Protein AF-A0AAN5BWZ2-F1 (afdb_monomer_lite)

Secondary structure (DSSP, 8-state):
-HHHHHHHHHTS---SSS---THHHHHHHHHS-THHHHHHHHHHH--SS-HHHHHHHHHHHHHHHHHHHTT-GGGGTTS----SS-----HIIIIIIHHHHHHHHTT---EEPEEEEEGGGEEEEE--TTEE---S-B-

Radius of gyration: 18.74 Å; chains: 1; bounding box: 39×54×38 Å

pLDDT: mean 76.07, std 15.57, range [36.88, 94.44]

Structure (mmCIF, N/CA/C/O backbone):
data_AF-A0AAN5BWZ2-F1
#
_entry.id   AF-A0AAN5BWZ2-F1
#
loop_
_atom_site.group_PDB
_atom_site.id
_atom_site.type_symbol
_atom_site.label_atom_id
_atom_site.label_alt_id
_atom_site.label_comp_id
_atom_site.label_asym_id
_atom_site.label_entity_id
_atom_site.label_seq_id
_atom_site.pdbx_PDB_ins_code
_atom_site.Cartn_x
_atom_site.Cartn_y
_atom_site.Cartn_z
_atom_site.occupancy
_atom_site.B_iso_or_equiv
_atom_site.auth_seq_id
_atom_site.auth_comp_id
_atom_site.auth_asym_id
_atom_site.auth_atom_id
_atom_site.pdbx_PDB_model_num
ATOM 1 N N . MET A 1 1 ? -1.204 -7.493 4.845 1.00 77.38 1 MET A N 1
ATOM 2 C CA . MET A 1 1 ? -0.391 -6.269 5.024 1.00 77.38 1 MET A CA 1
ATOM 3 C C . MET A 1 1 ? 1.037 -6.562 5.451 1.00 77.38 1 MET A C 1
ATOM 5 O O . MET A 1 1 ? 1.928 -5.987 4.852 1.00 77.38 1 MET A O 1
ATOM 9 N N . GLN A 1 2 ? 1.287 -7.472 6.400 1.00 81.88 2 GLN A N 1
ATOM 10 C CA . GLN A 1 2 ? 2.658 -7.775 6.838 1.00 81.88 2 GLN A CA 1
ATOM 11 C C . GLN A 1 2 ? 3.579 -8.232 5.701 1.00 81.88 2 GLN A C 1
ATOM 13 O O . GLN A 1 2 ? 4.654 -7.676 5.550 1.00 81.88 2 GLN A O 1
ATOM 18 N N . LEU A 1 3 ? 3.100 -9.124 4.826 1.00 83.69 3 LEU A N 1
ATOM 19 C CA . LEU A 1 3 ? 3.838 -9.530 3.626 1.00 83.69 3 LEU A CA 1
ATOM 20 C C . LEU A 1 3 ? 4.240 -8.335 2.741 1.00 83.69 3 LEU A C 1
ATOM 22 O O . LEU A 1 3 ? 5.386 -8.241 2.325 1.00 83.69 3 LEU A O 1
ATOM 26 N N . LEU A 1 4 ? 3.307 -7.413 2.480 1.00 87.25 4 LEU A N 1
ATOM 27 C CA . LEU A 1 4 ? 3.565 -6.212 1.680 1.00 87.25 4 LEU A CA 1
ATOM 28 C C . LEU A 1 4 ? 4.645 -5.334 2.326 1.00 87.25 4 LEU A C 1
ATOM 30 O O . LEU A 1 4 ? 5.581 -4.937 1.647 1.00 87.25 4 LEU A O 1
ATOM 34 N N . VAL A 1 5 ? 4.527 -5.063 3.628 1.00 88.25 5 VAL A N 1
ATOM 35 C CA . VAL A 1 5 ? 5.517 -4.270 4.374 1.00 88.25 5 VAL A CA 1
ATOM 36 C C . VAL A 1 5 ? 6.884 -4.947 4.347 1.00 88.25 5 VAL A C 1
ATOM 38 O O . VAL A 1 5 ? 7.870 -4.281 4.063 1.00 88.25 5 VAL A O 1
ATOM 41 N N . SER A 1 6 ? 6.949 -6.266 4.536 1.00 85.88 6 SER A N 1
ATOM 42 C CA . SER A 1 6 ? 8.206 -7.014 4.440 1.00 85.88 6 SER A CA 1
ATOM 43 C C . SER A 1 6 ? 8.839 -6.926 3.050 1.00 85.88 6 SER A C 1
ATOM 45 O O . SER A 1 6 ? 10.055 -6.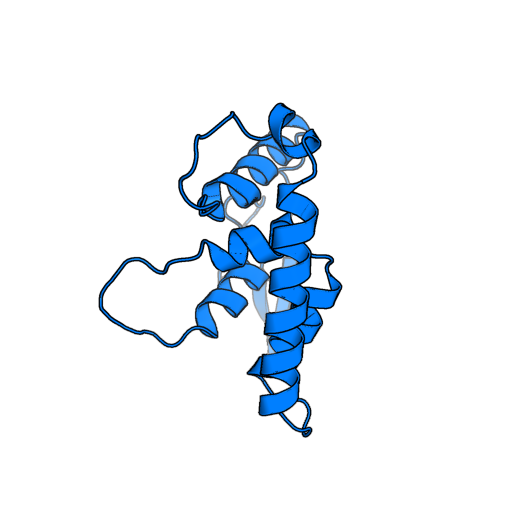795 2.951 1.00 85.88 6 SER A O 1
ATOM 47 N N . TYR A 1 7 ? 8.043 -6.938 1.976 1.00 87.62 7 TYR A N 1
ATOM 48 C CA . TYR A 1 7 ? 8.563 -6.702 0.626 1.00 87.62 7 TYR A CA 1
ATOM 49 C C . TYR A 1 7 ? 9.098 -5.278 0.445 1.00 87.62 7 TYR A C 1
ATOM 51 O O . TYR A 1 7 ? 10.163 -5.121 -0.141 1.00 87.62 7 TYR A O 1
ATOM 59 N N . LEU A 1 8 ? 8.397 -4.264 0.963 1.00 88.50 8 LEU A N 1
ATOM 60 C CA . LEU A 1 8 ? 8.841 -2.864 0.921 1.00 88.50 8 LEU A CA 1
ATOM 61 C C . LEU A 1 8 ? 10.114 -2.625 1.749 1.00 88.50 8 LEU A C 1
ATOM 63 O O . LEU A 1 8 ? 10.942 -1.803 1.381 1.00 88.50 8 LEU A O 1
ATOM 67 N N . GLN A 1 9 ? 10.290 -3.341 2.859 1.00 85.81 9 GLN A N 1
ATOM 68 C CA . GLN A 1 9 ? 11.525 -3.305 3.647 1.00 85.81 9 GLN A CA 1
ATOM 69 C C . GLN A 1 9 ? 12.680 -3.967 2.891 1.00 85.81 9 GLN A C 1
ATOM 71 O O . GLN A 1 9 ? 13.797 -3.465 2.899 1.00 85.81 9 GLN A O 1
ATOM 76 N N . TYR A 1 10 ? 12.413 -5.083 2.207 1.00 84.25 10 TYR A N 1
ATOM 77 C CA . TYR A 1 10 ? 13.435 -5.833 1.474 1.00 84.25 10 TYR A CA 1
ATOM 78 C C . TYR A 1 10 ? 13.993 -5.078 0.260 1.00 84.25 10 TYR A C 1
ATOM 80 O O . TYR A 1 10 ? 15.106 -5.350 -0.185 1.00 84.25 10 TYR A O 1
ATOM 88 N N . THR A 1 11 ? 13.228 -4.138 -0.291 1.00 81.50 11 THR A N 1
ATOM 89 C CA . THR A 1 11 ? 13.665 -3.287 -1.401 1.00 81.50 11 THR A CA 1
ATOM 90 C C . THR A 1 11 ? 14.564 -2.130 -0.965 1.00 81.50 11 THR A C 1
ATOM 92 O O . THR A 1 11 ? 15.200 -1.513 -1.817 1.00 81.50 11 THR A O 1
ATOM 95 N N . VAL A 1 12 ? 14.657 -1.834 0.335 1.00 72.06 12 VAL A N 1
ATOM 96 C CA . VAL A 1 12 ? 15.598 -0.838 0.859 1.00 72.06 12 VAL A CA 1
ATOM 97 C C . VAL A 1 12 ? 16.968 -1.506 1.022 1.00 72.06 12 VAL A C 1
ATOM 99 O O . VAL A 1 12 ? 17.062 -2.540 1.689 1.00 72.06 12 VAL A O 1
ATOM 102 N N . PRO A 1 13 ? 18.044 -0.960 0.425 1.00 67.38 13 PRO A N 1
ATOM 103 C CA . PRO A 1 13 ? 19.391 -1.452 0.675 1.00 67.38 13 PRO A CA 1
ATOM 104 C C . PRO A 1 13 ? 19.679 -1.461 2.183 1.00 67.38 13 PRO A C 1
ATOM 106 O O . PRO A 1 13 ? 19.272 -0.526 2.874 1.00 67.38 13 PRO A O 1
ATOM 109 N N . PRO A 1 14 ? 20.375 -2.479 2.716 1.00 61.16 14 PRO A N 1
ATOM 110 C CA . PRO A 1 14 ? 20.779 -2.500 4.114 1.00 61.16 14 PRO A CA 1
ATOM 111 C C . PRO A 1 14 ? 21.909 -1.483 4.331 1.00 61.16 14 PRO A C 1
ATOM 113 O O . PRO A 1 14 ? 23.075 -1.859 4.439 1.00 61.16 14 PRO A O 1
ATOM 116 N N . ASP A 1 15 ? 21.585 -0.193 4.339 1.00 58.16 15 ASP A N 1
ATOM 117 C CA . ASP A 1 15 ? 22.547 0.858 4.646 1.00 58.16 15 ASP A CA 1
ATOM 118 C C . ASP A 1 15 ? 22.587 1.104 6.159 1.00 58.16 15 ASP A C 1
ATOM 120 O O . ASP A 1 15 ? 21.580 1.405 6.794 1.00 58.16 15 ASP A O 1
ATOM 124 N N . GLU A 1 16 ? 23.805 0.963 6.689 1.00 54.41 16 GLU A N 1
ATOM 125 C CA . GLU A 1 16 ? 24.249 1.095 8.081 1.00 54.41 16 GLU A CA 1
ATOM 126 C C . GLU A 1 16 ? 23.568 0.195 9.143 1.00 54.41 16 GLU A C 1
ATOM 128 O O . GLU A 1 16 ? 22.381 -0.116 9.086 1.00 54.41 16 GLU A O 1
ATOM 133 N N . PRO A 1 17 ? 24.325 -0.265 10.164 1.00 49.25 17 PRO A N 1
ATOM 134 C CA . PRO A 1 17 ? 23.785 -1.039 11.279 1.00 49.25 17 PRO A CA 1
ATOM 135 C C . PRO A 1 17 ? 22.913 -0.147 12.180 1.00 49.25 17 PRO A C 1
ATOM 137 O O . PRO A 1 17 ? 23.354 0.339 13.220 1.00 49.25 17 PRO A O 1
ATOM 140 N N . GLY A 1 18 ? 21.665 0.067 11.769 1.00 59.62 18 GLY A N 1
ATOM 141 C CA . GLY A 1 18 ? 20.644 0.822 12.487 1.00 59.62 18 GLY A CA 1
ATOM 142 C C . GLY A 1 18 ? 19.267 0.164 12.387 1.00 59.62 18 GLY A C 1
ATOM 143 O O . GLY A 1 18 ? 19.054 -0.782 11.630 1.00 59.62 18 GLY A O 1
ATOM 144 N N . THR A 1 19 ? 18.317 0.640 13.189 1.00 60.97 19 THR A N 1
ATOM 145 C CA . THR A 1 19 ? 16.904 0.270 13.041 1.00 60.97 19 THR A CA 1
ATOM 146 C C . THR A 1 19 ? 16.394 0.775 11.692 1.00 60.97 19 THR A C 1
ATOM 148 O O . THR A 1 19 ? 16.520 1.969 11.428 1.00 60.97 19 THR A O 1
ATOM 151 N N . SER A 1 20 ? 15.824 -0.114 10.870 1.00 64.25 20 SER A N 1
ATOM 152 C CA . SER A 1 20 ? 15.185 0.241 9.593 1.00 64.25 20 SER A CA 1
ATOM 153 C C . SER A 1 20 ? 14.180 1.371 9.809 1.00 64.25 20 SER A C 1
ATOM 155 O O . SER A 1 20 ? 13.245 1.229 10.600 1.00 64.25 20 SER A O 1
ATOM 157 N N . ASP A 1 21 ? 14.400 2.509 9.151 1.00 73.00 21 ASP A N 1
ATOM 158 C CA . ASP A 1 21 ? 13.460 3.623 9.178 1.00 73.00 21 ASP A CA 1
ATOM 159 C C . ASP A 1 21 ? 12.269 3.300 8.264 1.00 73.00 21 ASP A C 1
ATOM 161 O O . ASP A 1 21 ? 12.260 3.598 7.070 1.00 73.00 21 ASP A O 1
ATOM 165 N N . ASP A 1 22 ? 11.252 2.655 8.834 1.00 77.81 22 ASP A N 1
ATOM 166 C CA . ASP A 1 22 ? 10.036 2.245 8.118 1.00 77.81 22 ASP A CA 1
ATOM 167 C C . ASP A 1 22 ? 8.991 3.370 8.026 1.00 77.81 22 ASP A C 1
ATOM 169 O O . ASP A 1 22 ? 7.832 3.159 7.650 1.00 77.81 22 ASP A O 1
ATOM 173 N N . SER A 1 23 ? 9.372 4.589 8.392 1.00 78.81 23 SER A N 1
ATOM 174 C CA . SER A 1 23 ? 8.471 5.731 8.448 1.00 78.81 23 SER A CA 1
ATOM 175 C C . SER A 1 23 ? 7.889 6.129 7.091 1.00 78.81 23 SER A C 1
ATOM 177 O O . SER A 1 23 ? 6.720 6.522 6.988 1.00 78.81 23 SER A O 1
ATOM 179 N N . TRP A 1 24 ? 8.675 5.970 6.027 1.00 83.00 24 TRP A N 1
ATOM 180 C CA . TRP A 1 24 ? 8.226 6.199 4.660 1.00 83.00 24 TRP A CA 1
ATOM 181 C C . TRP A 1 24 ? 7.180 5.161 4.237 1.00 83.00 24 TRP A C 1
ATOM 183 O O . TRP A 1 24 ? 6.245 5.516 3.524 1.00 83.00 24 TRP A O 1
ATOM 193 N N . ILE A 1 25 ? 7.276 3.913 4.721 1.00 87.50 25 ILE A N 1
ATOM 194 C CA . ILE A 1 25 ? 6.274 2.860 4.484 1.00 87.50 25 ILE A CA 1
ATOM 195 C C . ILE A 1 25 ? 4.969 3.242 5.176 1.00 87.50 25 ILE A C 1
ATOM 197 O O . ILE A 1 25 ? 3.898 3.151 4.580 1.00 87.50 25 ILE A O 1
ATOM 201 N N . SER A 1 26 ? 5.057 3.714 6.422 1.00 84.44 26 SER A N 1
ATOM 202 C CA . SER A 1 26 ? 3.898 4.209 7.168 1.00 84.44 26 SER A CA 1
ATOM 203 C C . SER A 1 26 ? 3.203 5.351 6.422 1.00 84.44 26 SER A C 1
ATOM 205 O O . SER A 1 26 ? 1.990 5.306 6.205 1.00 84.44 26 SER A O 1
ATOM 207 N N . SER A 1 27 ? 3.972 6.324 5.927 1.00 84.62 27 SER A N 1
ATOM 208 C CA . SER A 1 27 ? 3.454 7.430 5.113 1.00 84.62 27 SER A CA 1
ATOM 209 C C . SER A 1 27 ? 2.813 6.924 3.818 1.00 84.62 27 SER A C 1
ATOM 211 O O . SER A 1 27 ? 1.665 7.245 3.529 1.00 84.62 27 SER A O 1
ATOM 213 N N . LEU A 1 28 ? 3.504 6.057 3.080 1.00 87.88 28 LEU A N 1
ATOM 214 C CA . LEU A 1 28 ? 3.020 5.461 1.837 1.00 87.88 28 LEU A CA 1
ATOM 215 C C . LEU A 1 28 ? 1.684 4.734 2.007 1.00 87.88 28 LEU A C 1
ATOM 217 O O . LEU A 1 28 ? 0.810 4.843 1.155 1.00 87.88 28 LEU A O 1
ATOM 221 N N . LEU A 1 29 ? 1.502 4.001 3.100 1.00 87.38 29 LEU A N 1
ATOM 222 C CA . LEU A 1 29 ? 0.247 3.296 3.338 1.00 87.38 29 LEU A CA 1
ATOM 223 C C . LEU A 1 29 ? -0.870 4.236 3.807 1.00 87.38 29 LEU A C 1
ATOM 225 O O . LEU A 1 29 ? -2.033 3.977 3.512 1.00 87.38 29 LEU A O 1
ATOM 229 N N . THR A 1 30 ? -0.529 5.309 4.525 1.00 84.44 30 THR A N 1
ATOM 230 C CA . THR A 1 30 ? -1.505 6.175 5.205 1.00 84.44 30 THR A CA 1
ATOM 231 C C . THR A 1 30 ? -1.993 7.331 4.337 1.00 84.44 30 THR A C 1
ATOM 233 O O . THR A 1 30 ? -3.188 7.610 4.327 1.00 84.44 30 THR A O 1
ATOM 236 N N . VAL A 1 31 ? -1.094 8.010 3.617 1.00 84.00 31 VAL A N 1
ATOM 237 C CA . VAL A 1 31 ? -1.428 9.245 2.882 1.00 84.00 31 VAL A CA 1
ATOM 238 C C . VAL A 1 31 ? -1.565 9.053 1.377 1.00 84.00 31 VAL A C 1
ATOM 240 O O . VAL A 1 31 ? -2.180 9.882 0.707 1.00 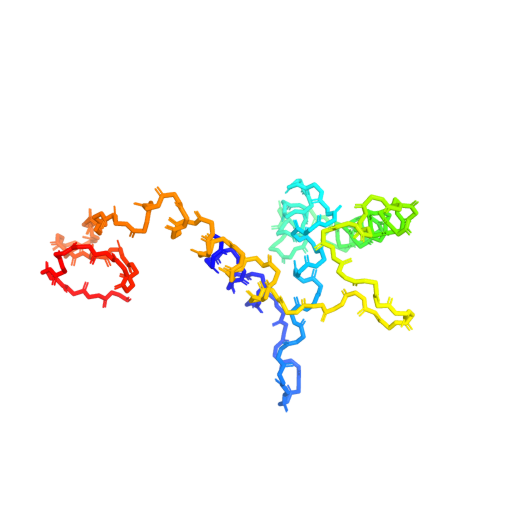84.00 31 VAL A O 1
ATOM 243 N N . SER A 1 32 ? -1.008 7.972 0.830 1.00 87.81 32 SER A N 1
ATOM 244 C CA . SER A 1 32 ? -1.023 7.737 -0.609 1.00 87.81 32 SER A CA 1
ATOM 245 C C . SER A 1 32 ? -2.134 6.778 -1.034 1.00 87.81 32 SER A C 1
ATOM 247 O O . SER A 1 32 ? -2.463 5.823 -0.328 1.00 87.81 32 SER A O 1
ATOM 249 N N . PRO A 1 33 ? -2.692 6.964 -2.241 1.00 89.62 33 PRO A N 1
ATOM 250 C CA . PRO A 1 33 ? -3.584 5.979 -2.835 1.00 89.62 33 PRO A CA 1
ATOM 251 C C . PRO A 1 33 ? -2.836 4.671 -3.141 1.00 89.62 33 PRO A C 1
ATOM 253 O O . PRO A 1 33 ? -1.651 4.683 -3.471 1.00 89.62 33 PRO A O 1
ATOM 256 N N . PHE A 1 34 ? -3.551 3.538 -3.153 1.00 87.69 34 PHE A N 1
ATOM 257 C CA . PHE A 1 34 ? -2.977 2.209 -3.438 1.00 87.69 34 PHE A CA 1
ATOM 258 C C . PHE A 1 34 ? -2.179 2.128 -4.753 1.00 87.69 34 PHE A C 1
ATOM 260 O O . PHE A 1 34 ? -1.256 1.322 -4.853 1.00 87.69 34 PHE A O 1
ATOM 267 N N . ILE A 1 35 ? -2.486 2.970 -5.750 1.00 92.06 35 ILE A N 1
ATOM 268 C CA . ILE A 1 35 ? -1.720 3.045 -7.006 1.00 92.06 35 ILE A CA 1
ATOM 269 C C . ILE A 1 35 ? -0.241 3.391 -6.768 1.00 92.06 35 ILE A C 1
ATOM 271 O O . ILE A 1 35 ? 0.622 2.919 -7.504 1.00 92.06 35 ILE A O 1
ATOM 275 N N . ARG A 1 36 ? 0.074 4.121 -5.691 1.00 94.44 36 ARG A N 1
ATOM 276 C CA . ARG A 1 36 ? 1.445 4.487 -5.326 1.00 94.44 36 ARG A CA 1
ATOM 277 C C . ARG A 1 36 ? 2.313 3.266 -5.010 1.00 94.44 36 ARG A C 1
ATOM 279 O O . ARG A 1 36 ? 3.501 3.283 -5.313 1.00 94.44 36 ARG A O 1
ATOM 286 N N . LEU A 1 37 ? 1.729 2.191 -4.472 1.00 92.38 37 LEU A N 1
ATOM 287 C CA . LEU A 1 37 ? 2.440 0.925 -4.249 1.00 92.38 37 LEU A CA 1
ATOM 288 C C . LEU A 1 37 ? 2.845 0.270 -5.570 1.00 92.38 37 LEU A C 1
ATOM 290 O O . LEU A 1 37 ? 3.945 -0.261 -5.688 1.00 92.38 37 LEU A O 1
ATOM 294 N N . VAL A 1 38 ? 1.966 0.325 -6.573 1.00 91.38 38 VAL A N 1
ATOM 295 C CA . VAL A 1 38 ? 2.265 -0.200 -7.910 1.00 91.38 38 VAL A CA 1
ATOM 296 C C . VAL A 1 38 ? 3.383 0.616 -8.547 1.00 91.38 38 VAL A C 1
ATOM 298 O O . VAL A 1 38 ? 4.338 0.039 -9.051 1.00 91.38 38 VAL A O 1
ATOM 301 N N . GLU A 1 39 ? 3.309 1.946 -8.467 1.00 92.75 39 GLU A N 1
ATOM 302 C CA . GLU A 1 39 ? 4.370 2.825 -8.966 1.00 92.75 39 GLU A CA 1
ATOM 303 C C . GLU A 1 39 ? 5.719 2.557 -8.291 1.00 92.75 39 GLU A C 1
ATOM 305 O O . GLU A 1 39 ? 6.734 2.496 -8.984 1.00 92.75 39 GLU A O 1
ATOM 310 N N . TYR A 1 40 ? 5.728 2.342 -6.970 1.00 92.56 40 TYR A N 1
ATOM 311 C CA . TYR A 1 40 ? 6.934 1.975 -6.230 1.00 92.56 40 TYR A CA 1
ATOM 312 C C . TYR A 1 40 ? 7.556 0.688 -6.776 1.00 92.56 40 TYR A C 1
ATOM 314 O O . TYR A 1 40 ? 8.722 0.678 -7.164 1.00 92.56 40 TYR A O 1
ATOM 322 N N . PHE A 1 41 ? 6.777 -0.395 -6.863 1.00 90.69 41 PHE A N 1
ATOM 323 C CA . PHE A 1 41 ? 7.307 -1.672 -7.341 1.00 90.69 41 PHE A CA 1
ATOM 324 C C . PHE A 1 41 ? 7.728 -1.620 -8.810 1.00 90.69 41 PHE A C 1
ATOM 326 O O . PHE A 1 41 ? 8.744 -2.218 -9.161 1.00 90.69 41 PHE A O 1
ATOM 333 N N . SER A 1 42 ? 7.017 -0.872 -9.657 1.00 89.31 42 SER A N 1
ATOM 334 C CA . SER A 1 42 ? 7.441 -0.630 -11.040 1.00 89.31 42 SER A CA 1
ATOM 335 C C . SER A 1 42 ? 8.784 0.103 -11.099 1.00 89.31 42 SER A C 1
ATOM 337 O O . SER A 1 42 ? 9.649 -0.273 -11.887 1.00 89.31 42 SER A O 1
ATOM 339 N N . ALA A 1 43 ? 8.985 1.106 -10.240 1.00 90.19 43 ALA A N 1
ATOM 340 C CA . ALA A 1 43 ? 10.227 1.870 -10.156 1.00 90.19 43 ALA A CA 1
ATOM 341 C C . ALA A 1 43 ? 11.407 1.072 -9.565 1.00 90.19 43 ALA A C 1
ATOM 343 O O . ALA A 1 43 ? 12.566 1.366 -9.884 1.00 90.19 43 ALA A O 1
ATOM 344 N N . GLU A 1 44 ? 11.121 0.082 -8.715 1.00 86.69 44 GLU A N 1
ATOM 345 C CA . GLU A 1 44 ? 12.139 -0.717 -8.031 1.00 86.69 44 GLU A CA 1
ATOM 346 C C . GLU A 1 44 ? 12.545 -1.973 -8.808 1.00 86.69 44 GLU A C 1
ATOM 348 O O . GLU A 1 44 ? 13.730 -2.201 -9.034 1.00 86.69 44 GLU A O 1
ATOM 353 N N . ILE A 1 45 ? 11.575 -2.770 -9.262 1.00 82.62 45 ILE A N 1
ATOM 354 C CA . ILE A 1 45 ? 11.825 -4.024 -9.992 1.00 82.62 45 ILE A CA 1
ATOM 355 C C . ILE A 1 45 ? 12.167 -3.729 -11.461 1.00 82.62 45 ILE A C 1
ATOM 357 O O . ILE A 1 45 ? 12.950 -4.448 -12.084 1.00 82.62 45 ILE A O 1
ATOM 361 N N . GLY A 1 46 ? 11.612 -2.642 -12.005 1.00 68.06 46 GLY A N 1
ATOM 362 C CA . GLY A 1 46 ? 11.699 -2.286 -13.413 1.00 68.06 46 GLY A CA 1
ATOM 363 C C . GLY A 1 46 ? 10.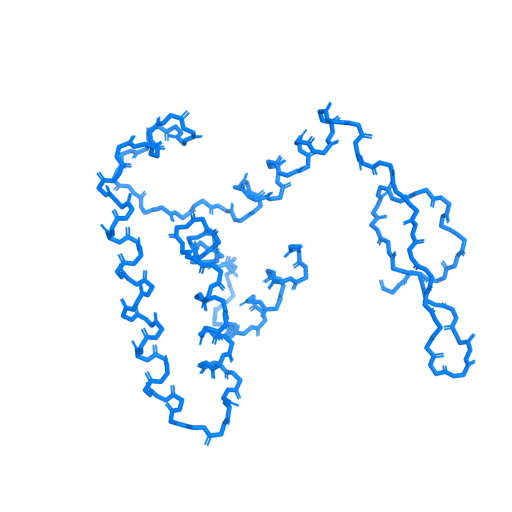811 -3.160 -14.288 1.00 68.06 46 GLY A C 1
ATOM 364 O O . GLY A 1 46 ? 10.967 -4.374 -14.362 1.00 68.06 46 GLY A O 1
ATOM 365 N N . ASP A 1 47 ? 9.915 -2.529 -15.035 1.00 71.31 47 ASP A N 1
ATOM 366 C CA . ASP A 1 47 ? 9.030 -3.196 -16.000 1.00 71.31 47 ASP A CA 1
ATOM 367 C C . ASP A 1 47 ? 9.636 -3.305 -17.417 1.00 71.31 47 ASP A C 1
ATOM 369 O O . ASP A 1 47 ? 8.927 -3.550 -18.391 1.00 71.31 47 ASP A O 1
ATOM 373 N N . GLY A 1 48 ? 10.952 -3.103 -17.551 1.00 64.69 48 GLY A N 1
ATOM 374 C CA . GLY A 1 48 ? 11.644 -3.003 -18.842 1.00 64.69 48 GLY A CA 1
ATOM 375 C C . GLY A 1 48 ? 11.670 -1.590 -19.446 1.00 64.69 48 GLY A C 1
ATOM 376 O O . GLY A 1 48 ? 12.219 -1.413 -20.534 1.00 64.69 48 GLY A O 1
ATOM 377 N N . GLY A 1 49 ? 11.114 -0.585 -18.756 1.00 69.62 49 GLY A N 1
ATOM 378 C CA . GLY A 1 49 ? 11.168 0.832 -19.122 1.00 69.62 49 GLY A CA 1
ATOM 379 C C . GLY A 1 49 ? 12.323 1.633 -18.496 1.00 69.62 49 GLY A C 1
ATOM 380 O O . GLY A 1 49 ? 13.325 1.104 -18.013 1.00 69.62 49 GLY A O 1
ATOM 381 N N . ASN A 1 50 ? 12.191 2.966 -18.509 1.00 85.19 50 ASN A N 1
ATOM 382 C CA . ASN A 1 50 ? 13.170 3.887 -17.925 1.00 85.19 50 ASN A CA 1
ATOM 383 C C . ASN A 1 50 ? 12.970 4.006 -16.402 1.00 85.19 50 ASN A C 1
ATOM 385 O O . ASN A 1 50 ? 12.325 4.946 -15.933 1.00 85.19 50 ASN A O 1
ATOM 389 N N . GLN A 1 51 ? 13.567 3.083 -15.640 1.00 87.69 51 GLN A N 1
ATOM 390 C CA . GLN A 1 51 ? 13.495 3.044 -14.168 1.00 87.69 51 GLN A CA 1
ATOM 391 C C . GLN A 1 51 ? 13.834 4.386 -13.507 1.00 87.69 51 GLN A C 1
ATOM 393 O O . GLN A 1 51 ? 13.218 4.772 -12.519 1.00 87.69 51 GLN A O 1
ATOM 398 N N . ARG A 1 52 ? 14.784 5.152 -14.063 1.00 88.00 52 ARG A N 1
ATOM 399 C CA . ARG A 1 52 ? 15.135 6.477 -13.530 1.00 88.00 52 ARG A CA 1
ATOM 400 C C . ARG A 1 52 ? 13.962 7.453 -13.613 1.00 88.00 52 ARG A C 1
ATOM 402 O O . ARG A 1 52 ? 13.777 8.250 -12.696 1.00 88.00 52 ARG A O 1
ATOM 409 N N . MET A 1 53 ? 13.198 7.408 -14.704 1.00 90.06 53 MET A N 1
ATOM 410 C CA . MET A 1 53 ? 11.988 8.217 -14.841 1.00 90.06 53 MET A CA 1
ATOM 411 C C . MET A 1 53 ? 10.910 7.733 -13.871 1.00 90.06 53 MET A C 1
ATOM 413 O O . MET A 1 53 ? 10.373 8.545 -13.135 1.00 90.06 53 MET A O 1
ATOM 417 N N . GLN A 1 54 ? 10.684 6.421 -13.779 1.00 91.12 54 GLN A N 1
ATOM 418 C CA . GLN A 1 54 ? 9.690 5.841 -12.865 1.00 91.12 54 GLN A CA 1
ATOM 419 C C . GLN A 1 54 ? 9.983 6.177 -11.397 1.00 91.12 54 GLN A C 1
ATOM 421 O O . GLN A 1 54 ? 9.081 6.583 -10.674 1.00 91.12 54 GLN A O 1
ATOM 426 N N . ARG A 1 55 ? 11.251 6.105 -10.966 1.00 90.00 55 ARG A N 1
ATOM 427 C CA . ARG A 1 55 ? 11.675 6.545 -9.626 1.00 90.00 55 ARG A CA 1
ATOM 428 C C . ARG A 1 55 ? 11.402 8.029 -9.414 1.00 90.00 55 ARG A C 1
ATOM 430 O O . ARG A 1 55 ? 10.915 8.416 -8.359 1.00 90.00 55 ARG A O 1
ATOM 437 N N . LYS A 1 56 ? 11.692 8.870 -10.410 1.00 91.88 56 LYS A N 1
ATOM 438 C CA . LYS A 1 56 ? 11.419 10.310 -10.333 1.00 91.88 56 LYS A CA 1
ATOM 439 C C . LYS A 1 56 ? 9.917 10.591 -10.216 1.00 91.88 56 LYS A C 1
ATOM 441 O O . LYS A 1 56 ? 9.535 11.406 -9.381 1.00 91.88 56 LYS A O 1
ATOM 446 N N . ASP A 1 57 ? 9.100 9.931 -11.029 1.00 93.25 57 ASP A N 1
ATOM 447 C CA . ASP A 1 57 ? 7.648 10.108 -11.046 1.00 93.25 57 ASP A CA 1
ATOM 448 C C . ASP A 1 57 ? 7.034 9.635 -9.727 1.00 93.25 57 ASP A C 1
ATOM 450 O O . ASP A 1 57 ? 6.297 10.391 -9.097 1.00 93.25 57 ASP A O 1
ATOM 454 N N . PHE A 1 58 ? 7.437 8.453 -9.244 1.00 93.06 58 PHE A N 1
ATOM 455 C CA . PHE A 1 58 ? 7.062 7.956 -7.922 1.00 93.06 58 PHE A CA 1
ATOM 456 C C . PHE A 1 58 ? 7.411 8.970 -6.828 1.00 93.06 58 PHE A C 1
ATOM 458 O O . PHE A 1 58 ? 6.533 9.359 -6.065 1.00 93.06 58 PHE A O 1
ATOM 465 N N . MET A 1 59 ? 8.662 9.445 -6.770 1.00 91.25 59 MET A N 1
ATOM 466 C CA . MET A 1 59 ? 9.098 10.389 -5.734 1.00 91.25 59 MET A CA 1
ATOM 467 C C . MET A 1 59 ? 8.323 11.709 -5.796 1.00 91.25 59 MET A C 1
ATOM 469 O O . MET A 1 59 ? 7.942 12.248 -4.759 1.00 91.25 59 MET A O 1
ATOM 473 N N . HIS A 1 60 ? 8.073 12.231 -7.000 1.00 93.44 60 HIS A N 1
ATOM 474 C CA . HIS A 1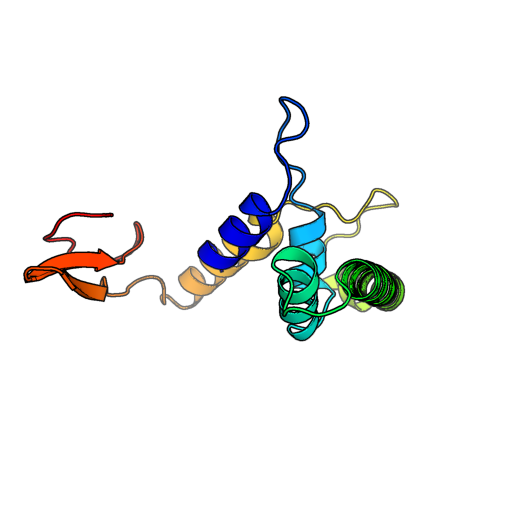 60 ? 7.312 13.464 -7.187 1.00 93.44 60 HIS A CA 1
ATOM 475 C C . HIS A 1 60 ? 5.868 13.306 -6.715 1.00 93.44 60 HIS A C 1
ATOM 477 O O . HIS A 1 60 ? 5.365 14.114 -5.935 1.00 93.44 60 HIS A O 1
ATOM 483 N N . ASN A 1 61 ? 5.211 12.245 -7.164 1.00 94.31 61 ASN A N 1
ATOM 484 C CA . ASN A 1 61 ? 3.823 12.003 -6.842 1.00 94.31 61 ASN A CA 1
ATOM 485 C C . ASN A 1 61 ? 3.643 11.640 -5.356 1.00 94.31 61 ASN A C 1
ATOM 487 O O . ASN A 1 61 ? 2.701 12.110 -4.729 1.00 94.31 61 ASN A O 1
ATOM 491 N N . PHE A 1 62 ? 4.568 10.875 -4.768 1.00 91.56 62 PHE A N 1
ATOM 492 C CA . PHE A 1 62 ? 4.566 10.566 -3.337 1.00 91.56 62 PHE A CA 1
ATOM 493 C C . PHE A 1 62 ? 4.712 11.830 -2.486 1.00 91.56 62 PHE A C 1
ATOM 495 O O . PHE A 1 62 ? 3.982 12.026 -1.518 1.00 91.56 62 PHE A O 1
ATOM 502 N N . HIS A 1 63 ? 5.607 12.736 -2.883 1.00 89.69 63 HIS A N 1
ATOM 503 C CA . HIS A 1 63 ? 5.756 14.023 -2.213 1.00 89.69 63 HIS A CA 1
ATOM 504 C C . HIS A 1 63 ? 4.486 14.883 -2.316 1.00 89.69 63 HIS A C 1
ATOM 506 O O . HIS A 1 63 ? 4.088 15.526 -1.343 1.00 89.69 63 HIS A O 1
ATOM 512 N N . ASN A 1 64 ? 3.811 14.866 -3.469 1.00 90.81 64 ASN A N 1
ATOM 513 C CA . ASN A 1 64 ? 2.526 15.547 -3.632 1.00 90.81 64 ASN A CA 1
ATOM 514 C C . ASN A 1 64 ? 1.442 14.947 -2.720 1.00 90.81 64 ASN A C 1
ATOM 516 O O . ASN A 1 64 ? 0.653 15.702 -2.154 1.00 90.81 64 ASN A O 1
ATOM 520 N N . ASP A 1 65 ? 1.416 13.621 -2.539 1.00 88.88 65 ASP A N 1
ATOM 521 C CA . ASP A 1 65 ? 0.469 12.962 -1.629 1.00 88.88 65 ASP A CA 1
ATOM 522 C C . ASP A 1 65 ? 0.686 13.425 -0.179 1.00 88.88 65 ASP A C 1
ATOM 524 O O . ASP A 1 65 ? -0.272 13.801 0.498 1.00 88.88 65 ASP A O 1
ATOM 528 N N . ILE A 1 66 ? 1.944 13.459 0.279 1.00 84.75 66 ILE A N 1
ATOM 529 C CA . ILE A 1 66 ? 2.309 13.932 1.624 1.00 84.75 66 ILE A CA 1
ATOM 530 C C . ILE A 1 66 ? 1.873 15.389 1.803 1.00 84.75 66 ILE A C 1
ATOM 532 O O . ILE A 1 66 ? 1.079 15.697 2.688 1.00 84.75 66 ILE A O 1
ATOM 536 N N . THR A 1 67 ? 2.323 16.280 0.919 1.00 84.69 67 THR A N 1
ATOM 537 C CA . THR A 1 67 ? 2.056 17.726 1.030 1.00 84.69 67 THR A CA 1
ATOM 538 C C . THR A 1 67 ? 0.579 18.100 0.874 1.00 84.69 67 THR A C 1
ATOM 540 O O . THR A 1 67 ? 0.135 19.108 1.429 1.00 84.69 67 THR A O 1
ATOM 543 N N . SER A 1 68 ? -0.210 17.308 0.140 1.00 83.25 68 SER A N 1
ATOM 544 C CA . SER A 1 68 ? -1.661 17.515 0.047 1.00 83.25 68 SER A CA 1
ATOM 545 C C . SER A 1 68 ? -2.368 17.117 1.344 1.00 83.25 68 SER A C 1
ATOM 547 O O . SER A 1 68 ? -3.278 17.822 1.771 1.00 83.25 68 SER A O 1
ATOM 549 N N . ASN A 1 69 ? -1.916 16.045 2.004 1.00 74.19 69 ASN A N 1
ATOM 550 C CA . ASN A 1 69 ? -2.487 15.569 3.269 1.00 74.19 69 ASN A CA 1
ATOM 551 C C . ASN A 1 69 ? -2.003 16.362 4.495 1.00 74.19 69 ASN A C 1
ATOM 553 O O . ASN A 1 69 ? -2.684 16.373 5.517 1.00 74.19 69 ASN A O 1
ATOM 557 N N . GLU A 1 70 ? -0.875 17.071 4.401 1.00 67.25 70 GLU A N 1
ATOM 558 C CA . GLU A 1 70 ? -0.404 17.996 5.447 1.00 67.25 70 GLU A CA 1
ATOM 559 C C . GLU A 1 70 ? -1.383 19.154 5.707 1.00 67.25 70 GLU A C 1
ATOM 561 O O . GLU A 1 70 ? -1.371 19.747 6.784 1.00 67.25 70 GLU A O 1
ATOM 566 N N . LYS A 1 71 ? -2.231 19.491 4.726 1.00 57.78 71 LYS A N 1
ATOM 567 C CA . LYS A 1 71 ? -3.216 20.580 4.820 1.00 57.78 71 LYS A CA 1
ATOM 568 C C . LYS A 1 71 ? -4.604 20.121 5.260 1.00 57.78 71 LYS A C 1
ATOM 570 O O . LYS A 1 71 ? -5.450 20.973 5.527 1.00 57.78 71 LYS A O 1
ATOM 575 N N . ASP A 1 72 ? -4.843 18.813 5.334 1.00 57.38 72 ASP A N 1
ATOM 576 C CA . ASP A 1 72 ? -6.108 18.266 5.813 1.00 57.38 72 ASP A CA 1
ATOM 577 C C . ASP A 1 72 ? -6.082 18.170 7.348 1.00 57.38 72 ASP A C 1
ATOM 579 O O . ASP A 1 72 ? -5.617 17.193 7.939 1.00 57.38 72 ASP A O 1
ATOM 583 N N . ASP A 1 73 ? -6.657 19.185 8.005 1.00 50.56 73 ASP A N 1
ATOM 584 C CA . ASP A 1 73 ? -6.939 19.230 9.455 1.00 50.56 73 ASP A CA 1
ATOM 585 C C . ASP A 1 73 ? -7.725 17.991 9.960 1.00 50.56 73 ASP A C 1
ATOM 587 O O . ASP A 1 73 ? -7.786 17.724 11.161 1.00 50.56 73 ASP A O 1
ATOM 591 N N . MET A 1 74 ? -8.303 17.189 9.056 1.00 47.69 74 MET A N 1
ATOM 592 C CA . MET A 1 74 ? -8.979 15.919 9.352 1.00 47.69 74 MET A CA 1
ATOM 593 C C . MET A 1 74 ? -8.054 14.837 9.932 1.00 47.69 74 MET A C 1
ATOM 595 O O . MET A 1 74 ? -8.542 13.937 10.619 1.00 47.69 74 MET A O 1
ATOM 599 N N . ASN A 1 75 ? -6.733 14.949 9.759 1.00 48.62 75 ASN A N 1
ATOM 600 C CA . ASN A 1 75 ? -5.777 14.072 10.442 1.00 48.62 75 ASN A CA 1
ATOM 601 C C . ASN A 1 75 ? -5.642 14.377 11.952 1.00 48.62 75 ASN A C 1
ATOM 603 O O . ASN A 1 75 ? -5.084 13.565 12.685 1.00 48.62 75 ASN A O 1
ATOM 607 N N . SER A 1 76 ? -6.217 15.481 12.455 1.00 46.69 76 SER A N 1
ATOM 608 C CA . SER A 1 76 ? -6.124 15.886 13.869 1.00 46.69 76 SER A CA 1
ATOM 609 C C . SER A 1 76 ? -7.042 15.115 14.834 1.00 46.69 76 SER A C 1
ATOM 611 O O . SER A 1 76 ? -6.867 15.248 16.046 1.00 46.69 76 SER A O 1
ATOM 613 N N . LEU A 1 77 ? -8.049 14.372 14.351 1.00 44.44 77 LEU A N 1
ATOM 614 C CA . LEU A 1 77 ? -8.998 13.648 15.222 1.00 44.44 77 LEU A CA 1
ATOM 615 C C . LEU A 1 77 ? -8.677 12.156 15.382 1.00 44.44 77 LEU A C 1
ATOM 617 O O . LEU A 1 77 ? -9.155 11.538 16.330 1.00 44.44 77 LEU A O 1
ATOM 621 N N . VAL A 1 78 ? -7.884 11.583 14.472 1.00 45.25 78 VAL A N 1
ATOM 622 C CA . VAL A 1 78 ? -7.466 10.169 14.514 1.00 45.25 78 VAL A CA 1
ATOM 623 C C . VAL A 1 78 ? -6.019 10.032 14.990 1.00 45.25 78 VAL A C 1
ATOM 625 O O . VAL A 1 78 ? -5.683 9.046 15.641 1.00 45.25 78 VAL A O 1
ATOM 628 N N . PHE A 1 79 ? -5.184 11.044 14.744 1.00 47.19 79 PHE A N 1
ATOM 629 C CA . PHE A 1 79 ? -3.803 11.085 15.204 1.00 47.19 79 PHE A CA 1
ATOM 630 C C . PHE A 1 79 ? -3.645 12.241 16.189 1.00 47.19 79 PHE A C 1
ATOM 632 O O . PHE A 1 79 ? -3.927 13.398 15.877 1.00 47.19 79 PHE A O 1
ATOM 639 N N . GLU A 1 80 ? -3.261 11.912 17.420 1.00 36.88 80 GLU A N 1
ATOM 640 C CA . GLU A 1 80 ? -3.040 12.891 18.477 1.00 36.88 80 GLU A CA 1
ATOM 641 C C . GLU A 1 80 ? -2.038 13.962 18.009 1.00 36.88 80 GLU A C 1
ATOM 643 O O . GLU A 1 80 ? -1.036 13.676 17.351 1.00 36.88 80 GLU A O 1
ATOM 648 N N . ARG A 1 81 ? -2.354 15.222 18.312 1.00 37.03 81 ARG A N 1
ATOM 649 C CA . ARG A 1 81 ? -1.668 16.423 17.826 1.00 37.03 81 ARG A CA 1
ATOM 650 C C . ARG A 1 81 ? -0.189 16.423 18.247 1.00 37.03 81 ARG A C 1
ATOM 652 O O . ARG A 1 81 ? 0.120 16.811 19.371 1.00 37.03 81 ARG A O 1
ATOM 659 N N . ALA A 1 82 ? 0.725 16.055 17.349 1.00 38.19 82 ALA A N 1
ATOM 660 C CA . ALA A 1 82 ? 2.164 16.207 17.569 1.00 38.19 82 ALA A CA 1
ATOM 661 C C . ALA A 1 82 ? 2.701 17.467 16.854 1.00 38.19 82 ALA A C 1
ATOM 663 O O . ALA A 1 82 ? 2.437 17.663 15.666 1.00 38.19 82 ALA A O 1
ATOM 664 N N . PRO A 1 83 ? 3.442 18.347 17.553 1.00 39.12 83 PRO A N 1
ATOM 665 C CA . PRO A 1 83 ? 3.991 19.566 16.980 1.00 39.12 83 PRO A CA 1
ATOM 666 C C . PRO A 1 83 ? 5.253 19.246 16.171 1.00 39.12 83 PRO A C 1
ATOM 668 O O . PRO A 1 83 ? 6.222 18.738 16.722 1.00 39.12 83 PRO A O 1
ATOM 671 N N . ASN A 1 84 ? 5.256 19.589 14.882 1.00 37.62 84 ASN A N 1
ATOM 672 C CA . ASN A 1 84 ? 6.449 19.866 14.070 1.00 37.62 84 ASN A CA 1
ATOM 673 C C . ASN A 1 84 ? 7.655 18.912 14.204 1.00 37.62 84 ASN A C 1
ATOM 675 O O . ASN A 1 84 ? 8.789 19.375 14.143 1.00 37.62 84 ASN A O 1
ATOM 679 N N . ASN A 1 85 ? 7.444 17.605 14.328 1.00 43.09 85 ASN A N 1
ATOM 680 C CA . ASN A 1 85 ? 8.491 16.613 14.101 1.00 43.09 85 ASN A CA 1
ATOM 681 C C . ASN A 1 85 ? 7.906 15.508 13.234 1.00 43.09 85 ASN A C 1
ATOM 683 O O . ASN A 1 85 ? 6.784 15.062 13.454 1.00 43.09 85 ASN A O 1
ATOM 687 N N . HIS A 1 86 ? 8.661 15.166 12.200 1.00 46.12 86 HIS A N 1
ATOM 688 C CA . HIS A 1 86 ? 8.252 14.405 11.034 1.00 46.12 86 HIS A CA 1
ATOM 689 C C . HIS A 1 86 ? 7.322 13.229 11.333 1.00 46.12 86 HIS A C 1
ATOM 691 O O . HIS A 1 86 ? 7.531 12.463 12.272 1.00 46.12 86 HIS A O 1
ATOM 697 N N . MET A 1 87 ? 6.295 13.127 10.491 1.00 51.91 87 MET A N 1
ATOM 698 C CA . MET A 1 87 ? 5.259 12.101 10.447 1.00 51.91 87 MET A CA 1
ATOM 699 C C . MET A 1 87 ? 5.893 10.733 10.154 1.00 51.91 87 MET A C 1
ATOM 701 O O . MET A 1 87 ? 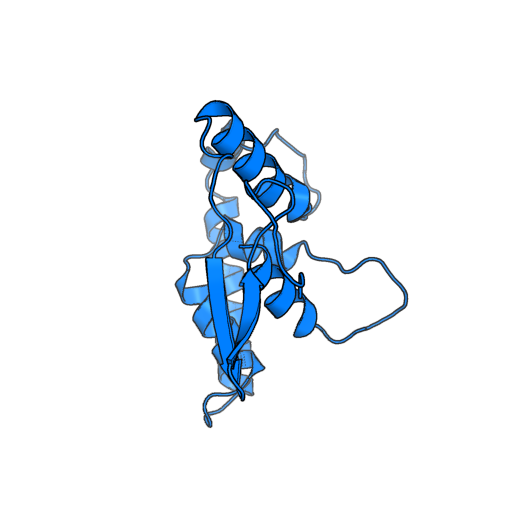5.841 10.203 9.048 1.00 51.91 87 MET A O 1
ATOM 705 N N . HIS A 1 88 ? 6.587 10.202 11.151 1.00 55.03 88 HIS A N 1
ATOM 706 C CA . HIS A 1 88 ? 7.393 8.996 11.081 1.00 55.03 88 HIS A CA 1
ATOM 707 C C . HIS A 1 88 ? 7.013 8.073 12.237 1.00 55.03 88 HIS A C 1
ATOM 709 O O . HIS A 1 88 ? 7.838 7.626 13.027 1.00 55.03 88 HIS A O 1
ATOM 715 N N . SER A 1 89 ? 5.711 7.829 12.365 1.00 63.66 89 SER A N 1
ATOM 716 C CA . SER A 1 89 ? 5.173 6.817 13.261 1.00 63.66 89 SER A CA 1
ATOM 717 C C . SER A 1 89 ? 5.463 5.429 12.694 1.00 63.66 89 SER A C 1
ATOM 719 O O . SER A 1 89 ? 5.338 5.188 11.489 1.00 63.66 89 SER A O 1
ATOM 721 N N . SER A 1 90 ? 5.862 4.514 13.575 1.00 77.88 90 SER A N 1
ATOM 722 C CA . SER A 1 90 ? 6.150 3.127 13.223 1.00 77.88 90 SER A CA 1
ATOM 723 C C . SER A 1 90 ? 4.971 2.497 12.477 1.00 77.88 90 SER A C 1
ATOM 725 O O . SER A 1 90 ? 3.817 2.629 12.897 1.00 77.88 90 SER A O 1
ATOM 727 N N . VAL A 1 91 ? 5.252 1.757 11.398 1.00 82.44 91 VAL A N 1
ATOM 728 C CA . VAL A 1 91 ? 4.222 0.993 10.669 1.00 82.44 91 VAL A CA 1
ATOM 729 C C . VAL A 1 91 ? 3.522 -0.015 11.591 1.00 82.44 91 VAL A C 1
ATOM 731 O O . VAL A 1 91 ? 2.346 -0.331 11.404 1.00 82.44 91 VAL A O 1
ATOM 734 N N . GLN A 1 92 ? 4.222 -0.473 12.635 1.00 83.38 92 GLN A N 1
ATOM 735 C CA . GLN A 1 92 ? 3.653 -1.313 13.681 1.00 83.38 92 GLN A CA 1
ATOM 736 C C . GLN A 1 92 ? 2.493 -0.613 14.388 1.00 83.38 92 GLN A C 1
ATOM 738 O O . GLN A 1 92 ? 1.428 -1.210 14.534 1.00 83.38 92 GLN A O 1
ATOM 743 N N . ASP A 1 93 ? 2.690 0.638 14.793 1.00 79.19 93 ASP A N 1
ATOM 744 C CA . ASP A 1 93 ? 1.745 1.363 15.637 1.00 79.19 93 ASP A CA 1
ATOM 745 C C . ASP A 1 93 ? 0.547 1.859 14.826 1.00 79.19 93 ASP A C 1
ATOM 747 O O . ASP A 1 93 ? -0.588 1.761 15.280 1.00 79.19 93 ASP A O 1
ATOM 751 N N . VAL A 1 94 ? 0.782 2.335 13.598 1.00 79.81 94 VAL A N 1
ATOM 752 C CA . VAL A 1 94 ? -0.281 2.895 12.745 1.00 79.81 94 VAL A CA 1
ATOM 753 C C . VAL A 1 94 ? -1.119 1.811 12.077 1.00 79.81 94 VAL A C 1
ATOM 755 O O . VAL A 1 94 ? -2.337 1.945 11.985 1.00 79.81 94 VAL A O 1
ATOM 758 N N . TRP A 1 95 ? -0.486 0.736 11.598 1.00 82.94 95 TRP A N 1
ATOM 759 C CA . TRP A 1 95 ? -1.164 -0.260 10.768 1.00 82.94 95 TRP A CA 1
ATOM 760 C C . TRP A 1 95 ? -1.431 -1.566 11.501 1.00 82.94 95 TRP A C 1
ATOM 762 O O . TRP A 1 95 ? -2.569 -2.038 11.513 1.00 82.94 95 TRP A O 1
ATOM 772 N N . PHE A 1 96 ? -0.410 -2.188 12.091 1.00 86.31 96 PHE A N 1
ATOM 773 C CA . PHE A 1 96 ? -0.563 -3.542 12.631 1.00 86.31 96 PHE A CA 1
ATOM 774 C C . PHE A 1 96 ? -1.284 -3.575 13.977 1.00 86.31 96 PHE A C 1
ATOM 776 O O . PHE A 1 96 ? -2.149 -4.428 14.176 1.00 86.31 96 PHE A O 1
ATOM 783 N N . GLU A 1 97 ? -0.964 -2.656 14.884 1.00 86.06 97 GLU A N 1
ATOM 784 C CA . GLU A 1 97 ? -1.630 -2.527 16.180 1.00 86.06 97 GLU A CA 1
ATOM 785 C C . GLU A 1 97 ? -3.102 -2.164 16.008 1.00 86.06 97 GLU A C 1
ATOM 787 O O . GLU A 1 97 ? -3.969 -2.887 16.498 1.00 86.06 97 GLU A O 1
ATOM 792 N N . VAL A 1 98 ? -3.388 -1.122 15.226 1.00 84.81 98 VAL A N 1
ATOM 793 C CA . VAL A 1 98 ? -4.760 -0.682 14.941 1.00 84.81 98 VAL A CA 1
ATOM 794 C C . VAL A 1 98 ? -5.572 -1.796 14.279 1.00 84.81 98 VAL A C 1
ATOM 796 O O . VAL A 1 98 ? -6.676 -2.104 14.729 1.00 84.81 98 VAL A O 1
ATOM 799 N N . ALA A 1 99 ? -5.024 -2.467 13.259 1.00 85.69 99 ALA A N 1
ATOM 800 C CA . ALA A 1 99 ? -5.721 -3.575 12.609 1.00 85.69 99 ALA A CA 1
ATOM 801 C C . ALA A 1 99 ? -5.986 -4.736 13.576 1.00 85.69 99 ALA A C 1
ATOM 803 O O . ALA A 1 99 ? -7.069 -5.317 13.556 1.00 85.69 99 ALA A O 1
ATOM 804 N N . ARG A 1 100 ? -5.030 -5.073 14.448 1.00 85.38 100 ARG A N 1
ATOM 805 C CA . ARG A 1 100 ? -5.207 -6.141 15.439 1.00 85.38 100 ARG A CA 1
ATOM 806 C C . ARG A 1 100 ? -6.261 -5.783 16.478 1.00 85.38 100 ARG A C 1
ATOM 808 O O . ARG A 1 100 ? -7.089 -6.631 16.805 1.00 85.38 100 ARG A O 1
ATOM 815 N N . GLN A 1 101 ? -6.263 -4.547 16.970 1.00 87.25 101 GLN A N 1
ATOM 816 C CA . GLN A 1 101 ? -7.292 -4.059 17.887 1.00 87.25 101 GLN A CA 1
ATOM 817 C C . GLN A 1 101 ? -8.675 -4.102 17.238 1.00 87.25 101 GLN A C 1
ATOM 819 O O . GLN A 1 101 ? -9.626 -4.565 17.865 1.00 87.25 101 GLN A O 1
ATOM 824 N N . GLU A 1 102 ? -8.784 -3.717 15.968 1.00 88.38 102 GLU A N 1
ATOM 825 C CA . GLU A 1 102 ? -10.055 -3.755 15.248 1.00 88.38 102 GLU A CA 1
ATOM 826 C C . GLU A 1 102 ? -10.529 -5.185 14.947 1.00 88.38 102 GLU A C 1
ATOM 828 O O . GLU A 1 102 ? -11.708 -5.516 15.086 1.00 88.38 102 GLU A O 1
ATOM 833 N N . LEU A 1 103 ? -9.618 -6.094 14.599 1.00 87.00 103 LEU A N 1
ATOM 834 C CA . LEU A 1 103 ? -9.950 -7.513 14.463 1.00 87.00 103 LEU A CA 1
ATOM 835 C C . LEU A 1 103 ? -10.385 -8.117 15.805 1.00 87.00 103 LEU A C 1
ATOM 837 O O . LEU A 1 103 ? -11.315 -8.927 15.841 1.00 87.00 103 LEU A O 1
ATOM 841 N N . ALA A 1 104 ? -9.755 -7.718 16.912 1.00 85.88 104 ALA A N 1
ATOM 842 C CA . ALA A 1 104 ? -10.143 -8.141 18.251 1.00 85.88 104 ALA A CA 1
ATOM 843 C C . ALA A 1 104 ? -11.520 -7.585 18.650 1.00 85.88 104 ALA A C 1
ATOM 845 O O . ALA A 1 104 ? -12.356 -8.350 19.140 1.00 85.88 104 ALA A O 1
ATOM 846 N N . SER A 1 105 ? -11.795 -6.302 18.377 1.00 90.50 105 SER A N 1
ATOM 847 C CA . SER A 1 105 ? -13.080 -5.642 18.663 1.00 90.50 105 SER A CA 1
ATOM 848 C C . SER A 1 105 ? -14.239 -6.362 17.960 1.00 90.50 105 SER A C 1
ATOM 850 O O . SER A 1 105 ? -15.279 -6.640 18.563 1.00 90.50 105 SER A O 1
ATOM 852 N N . ARG A 1 106 ? -14.009 -6.783 16.711 1.00 89.50 106 ARG A N 1
ATOM 853 C CA . ARG A 1 106 ? -14.963 -7.530 15.880 1.00 89.50 106 ARG A CA 1
ATOM 854 C C . ARG A 1 106 ? -14.983 -9.032 16.143 1.00 89.50 106 ARG A C 1
ATOM 856 O O . ARG A 1 106 ? -15.775 -9.739 15.524 1.00 89.50 106 ARG A O 1
ATOM 863 N N . ARG A 1 107 ? -14.121 -9.540 17.031 1.00 83.81 107 ARG A N 1
ATOM 864 C CA . ARG A 1 107 ? -13.915 -10.982 17.275 1.00 83.81 107 ARG A CA 1
ATOM 865 C C . ARG A 1 107 ? -13.575 -11.762 15.994 1.00 83.81 107 ARG A C 1
ATOM 867 O O . ARG A 1 107 ? -13.901 -12.940 15.873 1.00 83.81 107 ARG A O 1
ATOM 874 N N . ALA A 1 108 ? -12.893 -11.109 15.057 1.00 83.62 108 ALA A N 1
ATOM 875 C CA . ALA A 1 108 ? -12.497 -11.644 13.755 1.00 83.62 108 ALA A CA 1
ATOM 876 C C . ALA A 1 108 ? -11.083 -12.263 13.749 1.00 83.62 108 ALA A C 1
ATOM 878 O O . ALA A 1 108 ? -10.603 -12.692 12.707 1.00 83.62 108 ALA A O 1
ATOM 879 N N . MET A 1 109 ? -10.419 -12.340 14.907 1.00 75.12 109 MET A N 1
ATOM 880 C CA . MET A 1 109 ? -9.085 -12.947 15.064 1.00 75.12 109 MET A CA 1
ATOM 881 C C . MET A 1 109 ? -9.079 -14.469 14.839 1.00 75.12 109 MET A C 1
ATOM 883 O O . MET A 1 109 ? -8.037 -15.063 14.601 1.00 75.12 109 MET A O 1
ATOM 887 N N . GLN A 1 110 ? -10.236 -15.128 14.941 1.00 75.75 110 GLN A N 1
ATOM 888 C CA . GLN A 1 110 ? -10.325 -16.582 14.837 1.00 75.75 110 GLN A CA 1
ATOM 889 C C . GLN A 1 110 ? -10.496 -17.004 13.381 1.00 75.75 110 GLN A C 1
ATOM 891 O O . GLN A 1 110 ? -11.606 -16.994 12.851 1.00 75.75 110 GLN A O 1
ATOM 896 N N . HIS A 1 111 ? -9.406 -17.434 12.756 1.00 76.00 111 HIS A N 1
ATOM 897 C CA . HIS A 1 111 ? -9.428 -17.988 11.406 1.00 76.00 111 HIS A CA 1
ATOM 898 C C . HIS A 1 111 ? -8.715 -19.344 11.340 1.00 76.00 111 HIS A C 1
ATOM 900 O O . HIS A 1 111 ? -8.001 -19.750 12.259 1.00 76.00 111 HIS A O 1
ATOM 906 N N . ARG A 1 112 ? -8.978 -20.098 10.269 1.00 79.00 112 ARG A N 1
ATOM 907 C CA . ARG A 1 112 ? -8.278 -21.358 9.985 1.00 79.00 112 ARG A CA 1
ATOM 908 C C . ARG A 1 112 ? -6.983 -21.048 9.245 1.00 79.00 112 ARG A C 1
ATOM 910 O O . ARG A 1 112 ? -6.943 -20.094 8.471 1.00 79.00 112 ARG A O 1
ATOM 917 N N . ALA A 1 113 ? -5.947 -21.845 9.488 1.00 83.25 113 ALA A N 1
ATOM 918 C CA . ALA A 1 113 ? -4.769 -21.817 8.634 1.00 83.25 113 ALA A CA 1
ATOM 919 C C . ALA A 1 113 ? -5.139 -22.313 7.227 1.00 83.25 113 ALA A C 1
ATOM 921 O O . ALA A 1 113 ? -5.990 -23.193 7.067 1.00 83.25 113 ALA A O 1
ATOM 922 N N . GLU A 1 114 ? -4.513 -21.732 6.213 1.00 83.31 114 GLU A N 1
ATOM 923 C CA . GLU A 1 114 ? -4.656 -22.168 4.833 1.00 83.31 114 GLU A CA 1
ATOM 924 C C . GLU A 1 114 ? -3.655 -23.293 4.558 1.00 83.31 114 GLU A C 1
ATOM 926 O O . GLU A 1 114 ? -2.484 -23.218 4.929 1.00 83.31 114 GLU A O 1
ATOM 931 N N . HIS A 1 115 ? -4.129 -24.365 3.930 1.00 83.62 115 HIS A N 1
ATOM 932 C CA . HIS A 1 115 ? -3.297 -25.496 3.546 1.00 83.62 115 HIS A CA 1
ATOM 933 C C . HIS A 1 115 ? -3.013 -25.403 2.056 1.00 83.62 115 HIS A C 1
ATOM 935 O O . HIS A 1 115 ? -3.939 -25.466 1.246 1.00 83.62 115 HIS A O 1
ATOM 941 N N . ILE A 1 116 ? -1.739 -25.316 1.698 1.00 84.88 116 ILE A N 1
ATOM 942 C CA . ILE A 1 116 ? -1.306 -25.377 0.307 1.00 84.88 116 ILE A CA 1
ATOM 943 C C . ILE A 1 116 ? -0.414 -26.596 0.099 1.00 84.88 116 ILE A C 1
ATOM 945 O O . ILE A 1 116 ? 0.329 -27.016 0.987 1.00 84.88 116 ILE A O 1
ATOM 949 N N . LEU A 1 117 ? -0.499 -27.180 -1.090 1.00 85.38 117 LEU A N 1
ATOM 950 C CA . LEU A 1 117 ? 0.397 -28.243 -1.520 1.00 85.38 117 LEU A CA 1
ATOM 951 C C . LEU A 1 117 ? 1.434 -27.620 -2.442 1.00 85.38 117 LEU A C 1
ATOM 953 O O . LEU A 1 117 ? 1.084 -27.063 -3.483 1.00 85.38 117 LEU A O 1
ATOM 957 N N . ILE A 1 118 ? 2.701 -27.709 -2.052 1.00 84.00 118 ILE A N 1
ATOM 958 C CA . ILE A 1 118 ? 3.806 -27.364 -2.944 1.00 84.00 118 ILE A CA 1
ATOM 959 C C . ILE A 1 118 ? 4.333 -28.631 -3.623 1.00 84.00 118 ILE A C 1
ATOM 961 O O . ILE A 1 118 ? 3.798 -29.728 -3.433 1.00 84.00 118 ILE A O 1
ATOM 965 N N . ARG A 1 119 ? 5.339 -28.472 -4.488 1.00 78.62 119 ARG A N 1
ATOM 966 C CA . ARG A 1 119 ? 5.899 -29.555 -5.306 1.00 78.62 119 ARG A CA 1
ATOM 967 C C . ARG A 1 119 ? 6.151 -30.818 -4.465 1.00 78.62 119 ARG A C 1
ATOM 969 O O . ARG A 1 119 ? 6.609 -30.727 -3.332 1.00 78.62 119 ARG A O 1
ATOM 976 N N . ASP A 1 120 ? 5.817 -31.972 -5.041 1.00 84.12 120 ASP A N 1
ATOM 977 C CA . ASP A 1 120 ? 5.903 -33.304 -4.421 1.00 84.12 120 ASP A CA 1
ATOM 978 C C . ASP A 1 120 ? 4.891 -33.570 -3.288 1.00 84.12 120 ASP A C 1
ATOM 980 O O . ASP A 1 120 ? 5.116 -34.411 -2.421 1.00 84.12 120 ASP A O 1
ATOM 984 N N . ASN A 1 121 ? 3.730 -32.899 -3.332 1.00 81.88 121 ASN A N 1
ATOM 985 C CA . ASN A 1 121 ? 2.619 -33.086 -2.389 1.00 81.88 121 ASN A CA 1
ATOM 986 C C . ASN A 1 121 ? 2.999 -32.763 -0.933 1.00 81.88 121 ASN A C 1
ATOM 988 O O . ASN A 1 121 ? 2.408 -33.298 0.007 1.00 81.88 121 ASN A O 1
ATOM 992 N N . LEU A 1 122 ? 3.996 -31.893 -0.750 1.00 83.88 122 LEU A N 1
ATOM 993 C CA . LEU A 1 122 ? 4.428 -31.437 0.560 1.00 83.88 122 LEU A CA 1
ATOM 994 C C . LEU A 1 122 ? 3.392 -30.436 1.106 1.00 83.88 122 LEU A C 1
ATOM 996 O O . LEU A 1 122 ? 3.190 -29.383 0.487 1.00 83.88 122 LEU A O 1
ATOM 1000 N N . PRO A 1 123 ? 2.722 -30.736 2.235 1.00 82.94 123 PRO A N 1
ATOM 1001 C CA . PRO A 1 123 ? 1.746 -29.831 2.818 1.00 82.94 123 PRO A CA 1
ATOM 1002 C C . PRO A 1 123 ? 2.454 -28.684 3.537 1.00 82.94 123 PRO A C 1
ATOM 1004 O O . PRO A 1 123 ? 3.239 -28.904 4.461 1.00 82.94 123 PRO A O 1
ATOM 1007 N N . VAL A 1 124 ? 2.134 -27.457 3.139 1.00 81.75 124 VAL A N 1
ATOM 1008 C CA . VAL A 1 124 ? 2.565 -26.230 3.809 1.00 81.75 124 VAL A CA 1
ATOM 1009 C C . VAL A 1 124 ? 1.348 -25.560 4.428 1.00 81.75 124 VAL A C 1
ATOM 1011 O O . VAL A 1 124 ? 0.307 -25.400 3.787 1.00 81.75 124 VAL A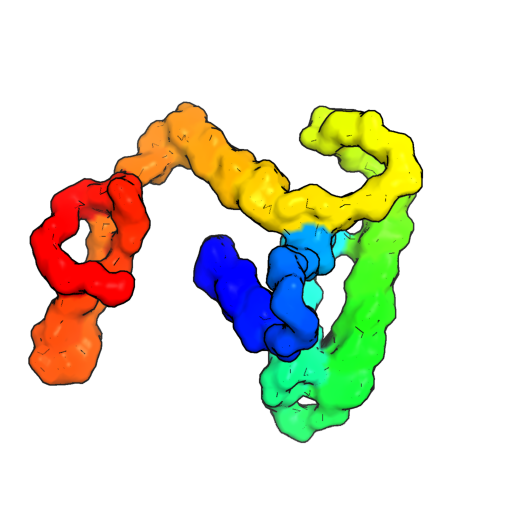 O 1
ATOM 1014 N N . LEU A 1 125 ? 1.488 -25.179 5.695 1.00 81.19 125 LEU A N 1
ATOM 1015 C CA . LEU A 1 125 ? 0.502 -24.391 6.418 1.00 81.19 125 LEU A CA 1
ATOM 1016 C C . LEU A 1 125 ? 0.853 -22.909 6.343 1.00 81.19 125 LEU A C 1
ATOM 1018 O O . LEU A 1 125 ? 1.881 -22.489 6.872 1.00 81.19 125 LEU A O 1
ATOM 1022 N N . LEU A 1 126 ? -0.040 -22.117 5.758 1.00 78.44 126 LEU A N 1
ATOM 1023 C CA . LEU A 1 126 ? -0.006 -20.664 5.831 1.00 78.44 126 LEU A CA 1
ATOM 1024 C C . LEU A 1 126 ? -0.935 -20.213 6.960 1.00 78.44 126 LEU A C 1
ATOM 1026 O O . LEU A 1 126 ? -2.160 -20.306 6.874 1.00 78.44 126 LEU A O 1
ATOM 1030 N N . GLY A 1 127 ? -0.358 -19.739 8.057 1.00 76.38 127 GLY A N 1
ATOM 1031 C CA . GLY A 1 127 ? -1.125 -19.270 9.203 1.00 76.38 127 GLY A CA 1
ATOM 1032 C C . GLY A 1 127 ? -0.326 -18.322 10.082 1.00 76.38 127 GLY A C 1
ATOM 1033 O O . GLY A 1 127 ? 0.900 -18.312 10.041 1.00 76.38 127 GLY A O 1
ATOM 1034 N N . CYS A 1 128 ? -1.027 -17.528 10.887 1.00 76.38 128 CYS A N 1
ATOM 1035 C CA . CYS A 1 128 ? -0.418 -16.707 11.927 1.00 76.38 128 CYS A CA 1
ATOM 1036 C C . CYS A 1 128 ? -0.564 -17.382 13.302 1.00 76.38 128 CYS A C 1
ATOM 1038 O O . CYS A 1 128 ? -1.153 -18.458 13.437 1.00 76.38 128 CYS A O 1
ATOM 1040 N N . GLN A 1 129 ? -0.036 -16.731 14.339 1.00 75.06 129 GLN A N 1
ATOM 1041 C CA . GLN A 1 129 ? -0.140 -17.185 15.730 1.00 75.06 129 GLN A CA 1
ATOM 1042 C C . GLN A 1 129 ? -1.587 -17.310 16.245 1.00 75.06 129 GLN A C 1
ATOM 1044 O O . GLN A 1 129 ? -1.821 -18.043 17.201 1.00 75.06 129 GLN A O 1
ATOM 1049 N N . ASP A 1 130 ? -2.543 -16.649 15.588 1.00 75.69 130 ASP A N 1
ATOM 1050 C CA . ASP A 1 130 ? -3.956 -16.615 15.973 1.00 75.69 130 ASP A CA 1
ATOM 1051 C C . ASP A 1 130 ? -4.823 -17.662 15.228 1.00 75.69 130 ASP A C 1
ATOM 1053 O O . ASP A 1 130 ? -6.017 -17.805 15.510 1.00 75.69 130 ASP A O 1
ATOM 1057 N N . CYS A 1 131 ? -4.239 -18.444 14.305 1.00 80.25 131 CYS A N 1
ATOM 1058 C CA . CYS A 1 131 ? -4.939 -19.526 13.602 1.00 80.25 131 CYS A CA 1
ATOM 1059 C C . CYS A 1 131 ? -5.362 -20.670 14.542 1.00 80.25 131 CYS A C 1
ATOM 1061 O O . CYS A 1 131 ? -4.581 -21.134 15.374 1.00 80.25 131 CYS A O 1
ATOM 1063 N N . ARG A 1 132 ? -6.559 -21.229 14.322 1.00 68.00 132 ARG A N 1
ATOM 1064 C CA . ARG A 1 132 ? -6.989 -22.495 14.947 1.00 68.00 132 ARG A CA 1
ATOM 1065 C C . ARG A 1 132 ? -6.387 -23.713 14.232 1.00 68.00 132 ARG A C 1
ATOM 1067 O O . ARG A 1 132 ? -6.259 -23.701 13.011 1.00 68.00 132 ARG A O 1
ATOM 1074 N N . ASP A 1 133 ? -6.092 -24.757 15.010 1.00 63.78 133 ASP A N 1
ATOM 1075 C CA . ASP A 1 133 ? -5.704 -26.108 14.571 1.00 63.78 133 ASP A CA 1
ATOM 1076 C C . ASP A 1 133 ? -4.489 -26.174 13.628 1.00 63.78 133 ASP A C 1
ATOM 1078 O O . ASP A 1 133 ? -4.593 -26.502 12.449 1.00 63.78 133 ASP A O 1
ATOM 1082 N N . SER A 1 134 ? -3.289 -25.912 14.153 1.00 54.41 134 SER A N 1
ATOM 1083 C CA . SER A 1 134 ? -2.046 -26.116 13.401 1.00 54.41 134 SER A CA 1
ATOM 1084 C C . SER A 1 134 ? -1.522 -27.549 13.551 1.00 54.41 134 SER A C 1
ATOM 1086 O O . SER A 1 134 ? -0.672 -27.810 14.400 1.00 54.41 134 SER A O 1
ATOM 1088 N N . MET A 1 135 ? -2.011 -28.469 12.720 1.00 51.19 135 MET A N 1
ATOM 1089 C CA . MET A 1 135 ? -1.366 -29.770 12.487 1.00 51.19 135 MET A CA 1
ATOM 1090 C C . MET A 1 135 ? -0.670 -29.739 11.118 1.00 51.19 135 MET A C 1
ATOM 1092 O O . MET A 1 135 ? -1.321 -29.897 10.088 1.00 51.19 135 MET A O 1
ATOM 1096 N N . GLY A 1 136 ? 0.644 -29.485 11.102 1.00 55.38 136 GLY A N 1
ATOM 1097 C CA . GLY A 1 136 ? 1.477 -29.428 9.890 1.00 55.38 136 GLY A CA 1
ATOM 1098 C C . GLY A 1 136 ? 2.749 -28.589 10.075 1.00 55.38 136 GLY A C 1
ATOM 1099 O O . GLY A 1 136 ? 2.919 -27.933 11.104 1.00 55.38 136 GLY A O 1
ATOM 1100 N N . TYR A 1 137 ? 3.652 -28.621 9.091 1.00 51.53 137 TYR A N 1
ATOM 1101 C CA . TYR A 1 137 ? 4.895 -27.843 9.120 1.00 51.53 137 TYR A CA 1
ATOM 1102 C C . TYR A 1 137 ? 4.588 -26.359 8.860 1.00 51.53 137 TYR A C 1
ATOM 1104 O O . TYR A 1 137 ? 3.918 -26.031 7.877 1.00 51.53 137 TYR A O 1
ATOM 1112 N N . ARG A 1 138 ? 5.045 -25.474 9.755 1.00 55.31 138 ARG A N 1
ATOM 1113 C CA . ARG A 1 138 ? 4.947 -24.015 9.593 1.00 55.31 138 ARG A CA 1
ATOM 1114 C C . ARG A 1 138 ? 6.163 -23.547 8.788 1.00 55.31 138 ARG A C 1
ATOM 1116 O O . ARG A 1 138 ? 7.283 -23.894 9.160 1.00 55.31 138 ARG A O 1
ATOM 1123 N N . ALA A 1 139 ? 5.919 -22.853 7.678 1.00 52.97 139 ALA A N 1
ATOM 1124 C CA . ALA A 1 139 ? 6.964 -22.232 6.864 1.00 52.97 139 ALA A CA 1
ATOM 1125 C C . ALA A 1 139 ? 7.468 -20.933 7.504 1.00 52.97 139 ALA A C 1
ATOM 1127 O O . ALA A 1 139 ? 6.656 -20.275 8.197 1.00 52.97 139 ALA A O 1
#

Foldseek 3Di:
DVVLLVVVQVLDPPPDPDDRQCQLVLLCVPQHDPVLSVLVCCLRVPPPDDSVVSVVVSVVVSVVSNVVVVPPCVCCPVDPDDPDDDSRDDCCVRPVVVVVVVCVVVVVLEAAWDWDQDPPRATETHDDPSYPDDDHDYD

Sequence (139 aa):
MQLLVSYLQYTVPPDEPGTSDDSWISSLLTVSPFIRLVEYFSAEIGDGGNQRMQRKDFMHNFHNDITSNEKDDMNSLVFERAPNNHMHSSVQDVWFEVARQELASRRAMQHRAEHILIRDNLPVLLGCQDCRDSMGYRA

Organism: Aspergillus oryzae (NCBI:txid5062)